Protein AF-A0A7S4NR74-F1 (afdb_monomer_lite)

Organism: NCBI:txid180227

Foldseek 3Di:
DDDDDDDACLVCLLVDADAEEEDDADQPPPCCVVDLADAQLSRQDPPSDTNLSSVLSNVLRYVHYHYDDDPRHDVVNVVVSNVVSVVVNVVVVVVVVVVVVVVVVVVVVVVVVVVVVVVVVVD

InterPro domains:
  IPR019012 RNA cap guanine-N2 methyltransferase [PF09445] (1-82)
  IPR029063 S-adenosyl-L-methionine-dependent methyltransferase superfamily [G3DSA:3.40.50.150] (1-120)
  IPR029063 S-adenosyl-L-methionine-dependent methyltransferase superfamily [SSF53335] (2-69)

Secondary structure (DSSP, 8-state):
------S-HHHHGGG---S-EEE-----SGGGGGSSSB-GGG-B-GGG-BHHHHHHHHHHH-S-EEE---TTB-HHHHHHHHHHHHHHHHHHHHHHHHHHHHHHHHHHHHHHHHHHHHHHHT-

Sequence (123 aa):
KIEFIVGDCLQILPHLAADVVFLSPPWGGPEYLNAESFNLKNIELTNGANGLELFTKAYQVTKNVVYYLPRNIKSNQIRTMLFYAEKSRENQEKDEKRERREEGEREKERKRGEVMCELQEEK

Radius of gyration: 22.5 Å; chains: 1; bounding box: 54×36×66 Å

Structure (mmCIF, N/CA/C/O backbone):
data_AF-A0A7S4NR74-F1
#
_entry.id   AF-A0A7S4NR74-F1
#
loop_
_atom_site.group_PDB
_atom_site.id
_atom_site.type_symbol
_atom_site.label_atom_id
_atom_site.label_alt_id
_atom_site.label_comp_id
_atom_site.label_asym_id
_atom_site.label_entity_id
_atom_site.label_seq_id
_atom_site.pdbx_PDB_ins_code
_atom_site.Cartn_x
_atom_site.Cartn_y
_atom_site.Cartn_z
_atom_site.occupancy
_atom_site.B_iso_or_equiv
_atom_site.auth_seq_id
_atom_site.auth_comp_id
_atom_site.auth_asym_id
_atom_site.auth_atom_id
_atom_site.pdbx_PDB_model_num
ATOM 1 N N . LYS A 1 1 ? -20.841 -13.221 -7.871 1.00 89.56 1 LYS A N 1
ATOM 2 C CA . LYS A 1 1 ? -21.384 -11.893 -8.257 1.00 89.56 1 LYS A CA 1
ATOM 3 C C . LYS A 1 1 ? -20.236 -10.895 -8.171 1.00 89.56 1 LYS A C 1
ATOM 5 O O . LYS A 1 1 ? -19.429 -11.061 -7.269 1.00 89.56 1 LYS A O 1
ATOM 10 N N . ILE A 1 2 ? -20.118 -9.954 -9.107 1.00 96.06 2 ILE A N 1
ATOM 11 C CA . ILE A 1 2 ? -19.049 -8.941 -9.122 1.00 96.06 2 ILE A CA 1
ATOM 12 C C . ILE A 1 2 ? -19.715 -7.568 -9.055 1.00 96.06 2 ILE A C 1
ATOM 14 O O . ILE A 1 2 ? -20.711 -7.347 -9.744 1.00 96.06 2 ILE A O 1
ATOM 18 N N . GLU A 1 3 ? -19.179 -6.683 -8.219 1.00 95.81 3 GLU A N 1
ATOM 19 C CA . GLU A 1 3 ? -19.632 -5.301 -8.075 1.00 95.81 3 GLU A CA 1
ATOM 20 C C . GLU A 1 3 ? -18.546 -4.370 -8.605 1.00 95.81 3 GLU A C 1
ATOM 22 O O . GLU A 1 3 ? -17.386 -4.458 -8.205 1.00 95.81 3 GLU A O 1
ATOM 27 N N . PHE A 1 4 ? -18.923 -3.512 -9.550 1.00 96.06 4 PHE A N 1
ATOM 28 C CA . PHE A 1 4 ? -18.016 -2.551 -10.163 1.00 96.06 4 PHE A CA 1
ATOM 29 C C . PHE A 1 4 ? -18.248 -1.185 -9.530 1.00 96.06 4 PHE A C 1
ATOM 31 O O . PHE A 1 4 ? -19.365 -0.672 -9.549 1.00 96.06 4 PHE A O 1
ATOM 38 N N . ILE A 1 5 ? -17.183 -0.599 -8.991 1.00 95.25 5 ILE A N 1
ATOM 39 C CA . ILE A 1 5 ? -17.200 0.731 -8.385 1.00 95.25 5 ILE A CA 1
ATOM 40 C C . ILE A 1 5 ? -16.215 1.597 -9.166 1.00 95.25 5 ILE A C 1
ATOM 42 O O . ILE A 1 5 ? -15.041 1.250 -9.288 1.00 95.25 5 ILE A O 1
ATOM 46 N N . VAL A 1 6 ? -16.694 2.717 -9.706 1.00 96.06 6 VAL A N 1
ATOM 47 C CA . VAL A 1 6 ? -15.852 3.716 -10.376 1.00 96.06 6 VAL A CA 1
ATOM 48 C C . VAL A 1 6 ? -15.537 4.820 -9.373 1.00 96.06 6 VAL A C 1
ATOM 50 O O . VAL A 1 6 ? -16.445 5.511 -8.919 1.00 96.06 6 VAL A O 1
ATOM 53 N N . GLY A 1 7 ? -14.263 4.999 -9.029 1.00 92.25 7 GLY A N 1
ATOM 54 C CA . GLY A 1 7 ? -13.827 6.082 -8.150 1.00 92.25 7 GLY A CA 1
ATOM 55 C C . GLY A 1 7 ? -12.371 5.958 -7.708 1.00 92.25 7 GLY A C 1
ATOM 56 O O . GLY A 1 7 ? -11.644 5.073 -8.161 1.00 92.25 7 GLY A O 1
ATOM 57 N N . ASP A 1 8 ? -11.946 6.866 -6.826 1.00 92.81 8 ASP A N 1
ATOM 58 C CA . ASP A 1 8 ? -10.592 6.865 -6.270 1.00 92.81 8 ASP A CA 1
ATOM 59 C C . ASP A 1 8 ? -10.440 5.744 -5.231 1.00 92.81 8 ASP A C 1
ATOM 61 O O . ASP A 1 8 ? -11.009 5.786 -4.137 1.00 92.81 8 ASP A O 1
ATOM 65 N N . CYS A 1 9 ? -9.627 4.744 -5.570 1.00 91.56 9 CYS A N 1
ATOM 66 C CA . CYS A 1 9 ? -9.339 3.597 -4.715 1.00 91.56 9 CYS A CA 1
ATOM 67 C C . CYS A 1 9 ? -8.837 4.011 -3.319 1.00 91.56 9 CYS A C 1
ATOM 69 O O . CYS A 1 9 ? -9.229 3.405 -2.326 1.00 91.56 9 CYS A O 1
ATOM 71 N N . LEU A 1 10 ? -8.039 5.078 -3.204 1.00 92.25 10 LEU A N 1
ATOM 72 C CA . LEU A 1 10 ? -7.494 5.533 -1.920 1.00 92.25 10 LEU A CA 1
ATOM 73 C C . LEU A 1 10 ? -8.559 6.134 -0.997 1.00 92.25 10 LEU A C 1
ATOM 75 O O . LEU A 1 10 ? -8.337 6.192 0.217 1.00 92.25 10 LEU A O 1
ATOM 79 N N . GLN A 1 11 ? -9.665 6.619 -1.560 1.00 92.56 11 GLN A N 1
ATOM 80 C CA . GLN A 1 11 ? -10.811 7.125 -0.804 1.00 92.56 11 GLN A CA 1
ATOM 81 C C . GLN A 1 11 ? -11.797 6.005 -0.480 1.00 92.56 11 GLN A C 1
ATOM 83 O O . GLN A 1 11 ? -12.390 6.008 0.590 1.00 92.56 11 GLN A O 1
ATOM 88 N N . ILE A 1 12 ? -11.944 5.033 -1.379 1.00 93.19 12 ILE A N 1
ATOM 89 C CA . ILE A 1 12 ? -12.901 3.934 -1.224 1.00 93.19 12 ILE A CA 1
ATOM 90 C C . ILE A 1 12 ? -12.375 2.860 -0.261 1.00 93.19 12 ILE A C 1
ATOM 92 O O . ILE A 1 12 ? -13.139 2.361 0.561 1.00 93.19 12 ILE A O 1
ATOM 96 N N . LEU A 1 13 ? -11.081 2.519 -0.332 1.00 92.31 13 LEU A N 1
ATOM 97 C CA . LEU A 1 13 ? -10.459 1.429 0.436 1.00 92.31 13 LEU A CA 1
ATOM 98 C C . LEU A 1 13 ? -10.824 1.415 1.932 1.00 92.31 13 LEU A C 1
ATOM 100 O O . LEU A 1 13 ? -11.245 0.358 2.397 1.00 92.31 13 LEU A O 1
ATOM 104 N N . PRO A 1 14 ? -10.734 2.532 2.687 1.00 90.31 14 PRO A N 1
ATOM 105 C CA . PRO A 1 14 ? -11.041 2.541 4.122 1.00 90.31 14 PRO A CA 1
ATOM 106 C C . PRO A 1 14 ? -12.487 2.167 4.477 1.00 90.31 14 PRO A C 1
ATOM 108 O O . PRO A 1 14 ? -12.769 1.850 5.628 1.00 90.31 14 PRO A O 1
ATOM 111 N N . HIS A 1 15 ? -13.405 2.223 3.511 1.00 91.94 15 HIS A N 1
ATOM 112 C CA . HIS A 1 15 ? -14.822 1.912 3.701 1.00 91.94 15 HIS A CA 1
ATOM 113 C C . HIS A 1 15 ? -15.194 0.499 3.236 1.00 91.94 15 HIS A C 1
ATOM 115 O O . HIS A 1 15 ? -16.355 0.105 3.342 1.00 91.94 15 HIS A O 1
ATOM 121 N N . LEU A 1 16 ? -14.232 -0.264 2.712 1.00 91.88 16 LEU A N 1
ATOM 122 C CA . LEU A 1 16 ? -14.440 -1.635 2.268 1.00 91.88 16 LEU A CA 1
ATOM 123 C C . LEU A 1 16 ? -14.024 -2.628 3.353 1.00 91.88 16 LEU A C 1
ATOM 125 O O . LEU A 1 16 ? -13.027 -2.441 4.043 1.00 91.88 16 LEU A O 1
ATOM 129 N N . ALA A 1 17 ? -14.764 -3.730 3.444 1.00 93.31 17 ALA A N 1
ATOM 130 C CA . ALA A 1 17 ? -14.380 -4.905 4.212 1.00 93.31 17 ALA A CA 1
ATOM 131 C C . ALA A 1 17 ? -14.082 -6.045 3.234 1.00 93.31 17 ALA A C 1
ATOM 133 O O . ALA A 1 17 ? -14.932 -6.400 2.416 1.00 93.31 17 ALA A O 1
ATOM 134 N N . ALA A 1 18 ? -12.872 -6.596 3.296 1.00 94.88 18 ALA A N 1
ATOM 135 C CA . ALA A 1 18 ? -12.441 -7.675 2.417 1.00 94.88 18 ALA A CA 1
ATOM 136 C C . ALA A 1 18 ? -11.440 -8.588 3.127 1.00 94.88 18 ALA A C 1
ATOM 138 O O . ALA A 1 18 ? -10.584 -8.118 3.874 1.00 94.88 18 ALA A O 1
ATOM 139 N N . ASP A 1 19 ? -11.501 -9.888 2.841 1.00 97.12 19 ASP A N 1
ATOM 140 C CA . ASP A 1 19 ? -10.531 -10.853 3.367 1.00 97.12 19 ASP A CA 1
ATOM 141 C C . ASP A 1 19 ? -9.146 -10.677 2.734 1.00 97.12 19 ASP A C 1
ATOM 143 O O . ASP A 1 19 ? -8.124 -10.872 3.398 1.00 97.12 19 ASP A O 1
ATOM 147 N N . VAL A 1 20 ? -9.114 -10.296 1.451 1.00 97.12 20 VAL A N 1
ATOM 148 C CA . VAL A 1 20 ? -7.909 -10.146 0.627 1.00 97.12 20 VAL A CA 1
ATOM 149 C C . VAL A 1 20 ? -8.024 -8.894 -0.240 1.00 97.12 20 VAL A C 1
ATOM 151 O O . VAL A 1 20 ? -9.077 -8.635 -0.821 1.00 97.12 20 VAL A O 1
ATOM 154 N N . VAL A 1 21 ? -6.923 -8.152 -0.377 1.00 97.38 21 VAL A N 1
ATOM 155 C CA . VAL A 1 21 ? -6.811 -7.015 -1.303 1.00 97.38 21 VAL A CA 1
ATOM 156 C C . VAL A 1 21 ? -5.737 -7.304 -2.348 1.00 97.38 21 VAL A C 1
ATOM 158 O O . VAL A 1 21 ? -4.614 -7.681 -2.016 1.00 97.38 21 VAL A O 1
ATOM 161 N N . PHE A 1 22 ? -6.075 -7.100 -3.620 1.00 97.44 22 PHE A N 1
ATOM 162 C CA . PHE A 1 22 ? -5.141 -7.181 -4.741 1.00 97.44 22 PHE A CA 1
ATOM 163 C C . PHE A 1 22 ? -4.839 -5.776 -5.273 1.00 97.44 22 PHE A C 1
ATOM 165 O O . PHE A 1 22 ? -5.754 -5.036 -5.629 1.00 97.44 22 PHE A O 1
ATOM 172 N N . LEU A 1 23 ? -3.557 -5.413 -5.334 1.00 96.06 23 LEU A N 1
ATOM 173 C CA . LEU A 1 23 ? -3.081 -4.111 -5.793 1.00 96.06 23 LEU A CA 1
ATOM 174 C C . LEU A 1 23 ? -2.301 -4.250 -7.101 1.00 96.06 23 LEU A C 1
ATOM 176 O O . LEU A 1 23 ? -1.258 -4.903 -7.149 1.00 96.06 23 LEU A O 1
ATOM 180 N N . SER A 1 24 ? -2.771 -3.559 -8.137 1.00 95.19 24 SER A N 1
ATOM 181 C CA . SER A 1 24 ? -2.087 -3.414 -9.426 1.00 95.19 24 SER A CA 1
ATOM 182 C C . SER A 1 24 ? -2.102 -1.948 -9.885 1.00 95.19 24 SER A C 1
ATOM 184 O O . SER A 1 24 ? -2.804 -1.610 -10.843 1.00 95.19 24 SER A O 1
ATOM 186 N N . PRO A 1 25 ? -1.403 -1.044 -9.173 1.00 93.12 25 PRO A N 1
ATOM 187 C CA . PRO A 1 25 ? -1.342 0.363 -9.552 1.00 93.12 25 PRO A CA 1
ATOM 188 C C . PRO A 1 25 ? -0.566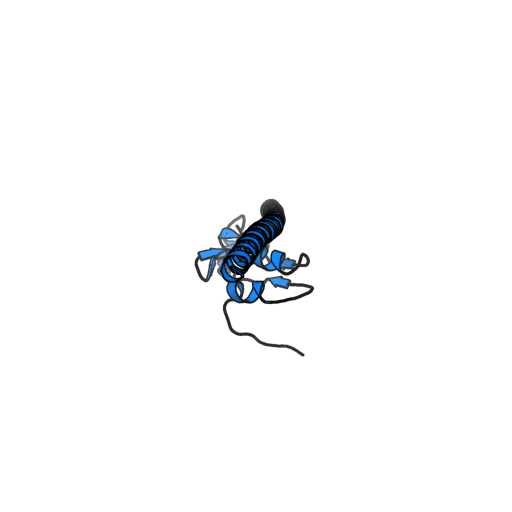 0.561 -10.863 1.00 93.12 25 PRO A C 1
ATOM 190 O O . PRO A 1 25 ? 0.218 -0.306 -11.254 1.00 93.12 25 PRO A O 1
ATOM 193 N N . PRO A 1 26 ? -0.734 1.714 -11.530 1.00 90.69 26 PRO A N 1
ATOM 194 C CA . PRO A 1 26 ? 0.084 2.071 -12.682 1.00 90.69 26 PRO A CA 1
ATOM 195 C C . PRO A 1 26 ? 1.542 2.289 -12.255 1.00 90.69 26 PRO A C 1
ATOM 197 O O . PRO A 1 26 ? 1.816 2.977 -11.279 1.00 90.69 26 PRO A O 1
ATOM 200 N N . TRP A 1 27 ? 2.498 1.729 -12.997 1.00 87.75 27 TRP A N 1
ATOM 201 C CA . TRP A 1 27 ? 3.933 1.858 -12.682 1.00 87.75 27 TRP A CA 1
ATOM 202 C C . TRP A 1 27 ? 4.663 2.918 -13.511 1.00 87.75 27 TRP A C 1
ATOM 204 O O . TRP A 1 27 ? 5.890 2.948 -13.518 1.00 87.75 27 TRP A O 1
ATOM 214 N N . GLY A 1 28 ? 3.920 3.756 -14.236 1.00 81.69 28 GLY A N 1
ATOM 215 C CA . GLY A 1 28 ? 4.503 4.787 -15.097 1.00 81.69 28 GLY A CA 1
ATOM 216 C C . GLY A 1 28 ? 4.982 4.289 -16.466 1.00 81.69 28 GLY A C 1
ATOM 217 O O . GLY A 1 28 ? 5.798 4.961 -17.076 1.00 81.69 28 GLY A O 1
ATOM 218 N N . GLY A 1 29 ? 4.478 3.144 -16.950 1.00 84.94 29 GLY A N 1
ATOM 219 C CA . GLY A 1 29 ? 4.765 2.643 -18.303 1.00 84.94 29 GLY A CA 1
ATOM 220 C C . GLY A 1 29 ? 6.111 1.916 -18.446 1.00 84.94 29 GLY A C 1
ATOM 221 O O . GLY A 1 29 ? 6.804 1.708 -17.452 1.00 84.94 29 GLY A O 1
ATOM 222 N N . PRO A 1 30 ? 6.486 1.462 -19.657 1.00 85.06 30 PRO A N 1
ATOM 223 C CA . PRO A 1 30 ? 7.728 0.717 -19.911 1.00 85.06 30 PRO A CA 1
ATOM 224 C C . PRO A 1 30 ? 9.007 1.409 -19.415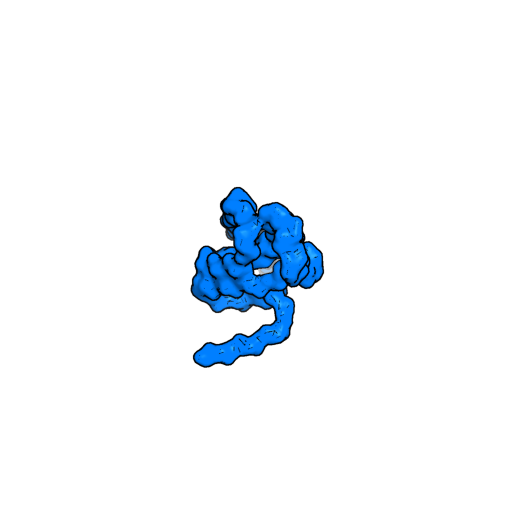 1.00 85.06 30 PRO A C 1
ATOM 226 O O . PRO A 1 30 ? 10.018 0.746 -19.183 1.00 85.06 30 PRO A O 1
ATOM 229 N N . GLU A 1 31 ? 8.959 2.723 -19.209 1.00 84.94 31 GLU A N 1
ATOM 230 C CA . GLU A 1 31 ? 10.036 3.571 -18.708 1.00 84.94 31 GLU A CA 1
ATOM 231 C C . GLU A 1 31 ? 10.573 3.113 -17.343 1.00 84.94 31 GLU A C 1
ATOM 233 O O . GLU A 1 31 ? 11.741 3.371 -17.038 1.00 84.94 31 GLU A O 1
ATOM 238 N N . TYR A 1 32 ? 9.795 2.364 -16.545 1.00 83.44 32 TYR A N 1
ATOM 239 C CA . TYR A 1 32 ? 10.285 1.783 -15.287 1.00 83.44 32 TYR A CA 1
ATOM 240 C C . TYR A 1 32 ? 11.494 0.851 -15.491 1.00 83.44 32 TYR A C 1
ATOM 242 O O . TYR A 1 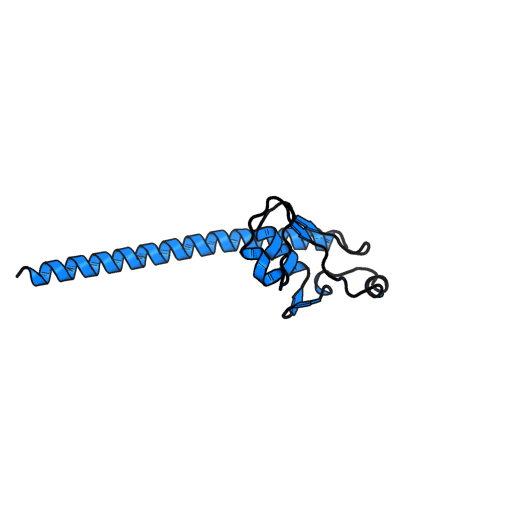32 ? 12.266 0.635 -14.552 1.00 83.44 32 TYR A O 1
ATOM 250 N N . LEU A 1 33 ? 11.667 0.296 -16.699 1.00 85.25 33 LEU A N 1
ATOM 251 C CA . LEU A 1 33 ? 12.786 -0.578 -17.064 1.00 85.25 33 LEU A CA 1
ATOM 252 C C . LEU A 1 33 ? 14.110 0.177 -17.225 1.00 85.25 33 LEU A C 1
ATOM 254 O O . LEU A 1 33 ? 15.165 -0.450 -17.168 1.00 85.25 33 LEU A O 1
ATOM 258 N N . ASN A 1 34 ? 14.070 1.501 -17.397 1.00 86.75 34 ASN A N 1
ATOM 259 C CA . ASN A 1 34 ? 15.272 2.316 -17.575 1.00 8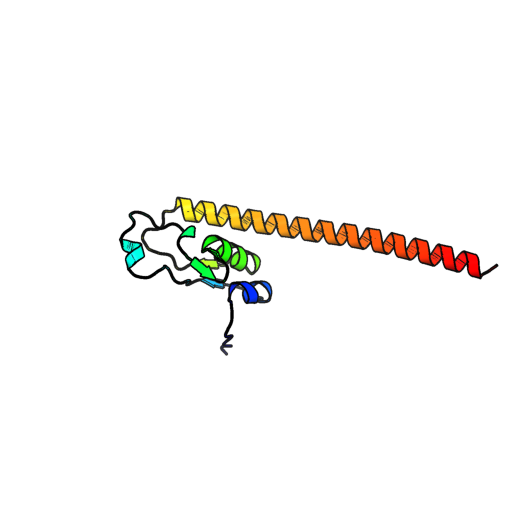6.75 34 ASN A CA 1
ATOM 260 C C . ASN A 1 34 ? 16.062 2.484 -16.268 1.00 86.75 34 ASN A C 1
ATOM 262 O O . ASN A 1 34 ? 17.250 2.800 -16.296 1.00 86.75 34 ASN A O 1
ATOM 266 N N . ALA A 1 35 ? 15.414 2.276 -15.119 1.00 84.81 35 ALA A N 1
ATOM 267 C CA . ALA A 1 35 ? 16.057 2.332 -13.816 1.00 84.81 35 ALA A CA 1
ATOM 268 C C . ALA A 1 35 ? 16.570 0.947 -13.392 1.00 84.81 35 ALA A C 1
ATOM 270 O O . ALA A 1 35 ? 15.842 -0.047 -13.445 1.00 84.81 35 ALA A O 1
ATOM 271 N N . GLU A 1 36 ? 17.796 0.896 -12.864 1.00 88.44 36 GLU A N 1
ATOM 272 C CA . GLU A 1 36 ? 18.371 -0.330 -12.289 1.00 88.44 36 GLU A CA 1
ATOM 273 C C . GLU A 1 36 ? 17.504 -0.879 -11.146 1.00 88.44 36 GLU A C 1
ATOM 275 O O . GLU A 1 36 ? 17.336 -2.089 -10.999 1.00 88.44 36 GLU A O 1
ATOM 280 N N . SER A 1 37 ? 16.914 0.015 -10.344 1.00 89.06 37 SER A N 1
ATOM 281 C CA . SER A 1 37 ? 15.981 -0.372 -9.292 1.00 89.06 37 SER A CA 1
ATOM 282 C C . SER A 1 37 ? 14.779 0.546 -9.193 1.00 89.06 37 SER A C 1
ATOM 284 O O . SER A 1 37 ? 14.934 1.761 -9.072 1.00 89.06 37 SER A O 1
ATOM 286 N N . PHE A 1 38 ? 13.594 -0.058 -9.156 1.00 88.69 38 PHE A N 1
ATOM 287 C CA . PHE A 1 38 ? 12.337 0.653 -8.985 1.00 88.69 38 PHE A CA 1
ATOM 288 C C . PHE A 1 38 ? 12.117 1.059 -7.524 1.00 88.69 38 PHE A C 1
ATOM 290 O O . PHE A 1 38 ? 12.363 0.275 -6.601 1.00 88.69 38 PHE A O 1
ATOM 297 N N . ASN A 1 39 ? 11.622 2.279 -7.317 1.00 88.75 39 ASN A N 1
ATOM 298 C CA . ASN A 1 39 ? 11.234 2.794 -6.009 1.00 88.75 39 ASN A CA 1
ATOM 299 C C . ASN A 1 39 ? 9.709 2.935 -5.956 1.00 88.75 39 ASN A C 1
ATOM 301 O O . ASN A 1 39 ? 9.117 3.514 -6.859 1.00 88.75 39 ASN A O 1
ATOM 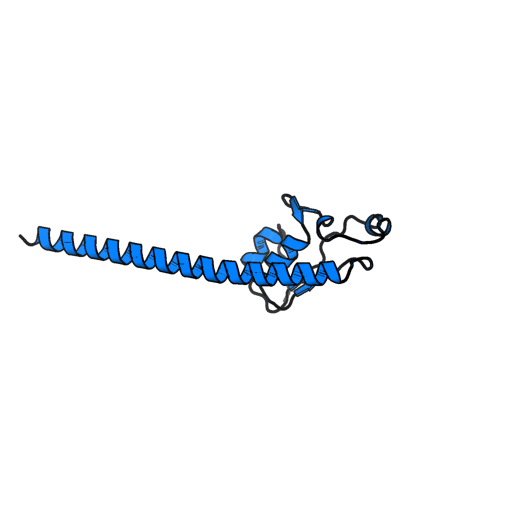305 N N . LEU A 1 40 ? 9.074 2.449 -4.885 1.00 87.00 40 LEU A N 1
ATOM 306 C CA . LEU A 1 40 ? 7.619 2.548 -4.691 1.00 87.00 40 LEU A CA 1
ATOM 307 C C . LEU A 1 40 ? 7.111 3.994 -4.690 1.00 87.00 40 LEU A C 1
ATOM 309 O O . LEU A 1 40 ? 5.951 4.234 -5.010 1.00 87.00 40 LEU A O 1
ATOM 313 N N . LYS A 1 41 ? 7.980 4.956 -4.363 1.00 85.75 41 LYS A N 1
ATOM 314 C CA . LYS A 1 41 ? 7.671 6.387 -4.450 1.00 85.75 41 LYS A CA 1
ATOM 315 C C . LYS A 1 41 ? 7.472 6.885 -5.883 1.00 85.75 41 LYS A C 1
ATOM 317 O O . LYS A 1 41 ? 6.851 7.920 -6.056 1.00 85.75 41 LYS A O 1
ATOM 322 N N . ASN A 1 42 ? 7.965 6.150 -6.881 1.00 86.44 42 ASN A N 1
ATOM 323 C CA . ASN A 1 42 ? 7.796 6.482 -8.296 1.00 86.44 42 ASN A CA 1
ATOM 324 C C . ASN A 1 42 ? 6.415 6.068 -8.827 1.00 86.44 42 ASN A C 1
ATOM 326 O O . ASN A 1 42 ? 6.060 6.422 -9.945 1.00 86.44 42 ASN A O 1
ATOM 330 N N . ILE A 1 43 ? 5.651 5.279 -8.061 1.00 85.94 43 ILE A N 1
ATOM 331 C CA . ILE A 1 43 ? 4.237 5.045 -8.354 1.00 85.94 43 ILE A CA 1
ATOM 332 C C . ILE A 1 43 ? 3.516 6.326 -7.961 1.00 85.94 43 ILE A C 1
ATOM 334 O O . ILE A 1 43 ? 3.275 6.539 -6.777 1.00 85.94 43 ILE A O 1
ATOM 338 N N . GLU A 1 44 ? 3.210 7.169 -8.937 1.00 86.19 44 GLU A N 1
ATOM 339 C CA . GLU A 1 44 ? 2.418 8.378 -8.735 1.00 86.19 44 GLU A CA 1
ATOM 340 C C . GLU A 1 44 ? 0.931 8.038 -8.845 1.00 86.19 44 GLU A C 1
ATOM 342 O O . GLU A 1 44 ? 0.466 7.490 -9.848 1.00 86.19 44 GLU A O 1
ATOM 347 N N . LEU A 1 45 ? 0.183 8.335 -7.786 1.00 86.94 45 LEU A N 1
ATOM 348 C CA . LEU A 1 45 ? -1.263 8.158 -7.722 1.00 86.94 45 LEU A CA 1
ATOM 349 C C . LEU A 1 45 ? -1.956 9.519 -7.605 1.00 86.94 45 LEU A C 1
ATOM 351 O O . LEU A 1 45 ? -1.332 10.583 -7.606 1.00 86.94 45 LEU A O 1
ATOM 355 N N . THR A 1 46 ? -3.282 9.487 -7.502 1.00 83.19 46 THR A N 1
ATOM 356 C CA . THR A 1 46 ? -4.093 10.681 -7.267 1.00 83.19 46 THR A CA 1
ATOM 357 C C . THR A 1 46 ? -3.656 11.404 -5.989 1.00 83.19 46 THR A C 1
ATOM 359 O O . THR A 1 46 ? -3.248 10.792 -5.001 1.00 83.19 46 THR A O 1
ATOM 362 N N . ASN A 1 47 ? -3.754 12.736 -6.004 1.00 81.38 47 ASN A N 1
ATOM 363 C CA . ASN A 1 47 ? -3.502 13.603 -4.845 1.00 81.38 47 ASN A CA 1
ATOM 364 C C . ASN A 1 47 ? -2.075 13.529 -4.263 1.00 81.38 47 ASN A C 1
ATOM 366 O O . ASN A 1 47 ? -1.880 13.820 -3.086 1.00 81.38 47 ASN A O 1
ATOM 370 N N . GLY A 1 48 ? -1.077 13.151 -5.071 1.00 84.00 48 GLY A N 1
ATOM 371 C CA . GLY A 1 48 ? 0.322 13.062 -4.631 1.00 84.00 48 GLY A CA 1
ATOM 372 C C . GLY A 1 48 ? 0.626 11.837 -3.766 1.00 84.00 48 GLY A C 1
ATOM 373 O O . GLY A 1 48 ? 1.734 11.718 -3.239 1.00 84.00 48 GLY A O 1
ATOM 374 N N . ALA A 1 49 ? -0.338 10.924 -3.634 1.00 88.38 49 ALA A N 1
ATOM 375 C CA . ALA A 1 49 ? -0.116 9.653 -2.977 1.00 88.38 49 ALA A CA 1
ATOM 376 C C . ALA A 1 49 ? 0.819 8.775 -3.808 1.00 88.38 49 ALA A C 1
ATOM 378 O O . ALA A 1 49 ? 0.935 8.910 -5.029 1.00 88.38 49 ALA A O 1
ATOM 379 N N . ASN A 1 50 ? 1.473 7.842 -3.127 1.00 91.69 50 ASN A N 1
ATOM 380 C CA . ASN A 1 50 ? 2.437 6.950 -3.749 1.00 91.69 50 ASN A CA 1
ATOM 381 C C . ASN A 1 50 ? 2.144 5.471 -3.472 1.00 91.69 50 ASN A C 1
ATOM 383 O O . ASN A 1 50 ? 1.250 5.111 -2.701 1.00 91.69 50 ASN A O 1
ATOM 387 N N . GLY A 1 51 ? 2.932 4.590 -4.087 1.00 91.12 51 GLY A N 1
ATOM 388 C CA . GLY A 1 51 ? 2.773 3.144 -3.952 1.00 91.12 51 GLY A CA 1
ATOM 389 C C . GLY A 1 51 ? 2.928 2.606 -2.525 1.00 91.12 51 GLY A C 1
ATOM 390 O O . GLY A 1 51 ? 2.383 1.540 -2.231 1.00 91.12 51 GLY A O 1
ATOM 391 N N . LEU A 1 52 ? 3.638 3.320 -1.642 1.00 91.50 52 LEU A N 1
ATOM 392 C CA . LEU A 1 52 ? 3.750 2.969 -0.223 1.00 91.50 52 LEU A CA 1
ATOM 393 C C . LEU A 1 52 ? 2.455 3.311 0.522 1.00 91.50 52 LEU A C 1
ATOM 395 O O . LEU A 1 52 ? 1.952 2.487 1.279 1.00 91.50 52 LEU A O 1
ATOM 399 N N . GLU A 1 53 ? 1.888 4.491 0.281 1.00 91.62 53 GLU A N 1
ATOM 400 C CA . GLU A 1 53 ? 0.622 4.908 0.897 1.00 91.62 53 GLU A CA 1
ATOM 401 C C . GLU A 1 53 ? -0.548 4.018 0.477 1.00 91.62 53 GLU A C 1
ATOM 403 O O . GLU A 1 53 ? -1.365 3.640 1.319 1.00 91.62 53 GLU A O 1
ATOM 408 N N . LEU A 1 54 ? -0.592 3.620 -0.798 1.00 94.06 54 LEU A N 1
ATOM 409 C CA . LEU A 1 54 ? -1.579 2.663 -1.296 1.00 94.06 54 LEU A CA 1
ATOM 410 C C . LEU A 1 54 ? -1.510 1.333 -0.539 1.00 94.06 54 LEU A C 1
ATOM 412 O O . LEU A 1 54 ? -2.540 0.813 -0.111 1.00 94.06 54 LEU A O 1
ATOM 416 N N . PHE A 1 55 ? -0.301 0.799 -0.348 1.00 94.81 55 PHE A N 1
ATOM 417 C CA . PHE A 1 55 ? -0.113 -0.442 0.395 1.00 94.81 55 PHE A CA 1
ATOM 418 C C . PHE A 1 55 ? -0.530 -0.293 1.854 1.00 94.81 55 PHE A C 1
ATOM 420 O O . PHE A 1 55 ? -1.252 -1.142 2.365 1.00 94.81 55 PHE A O 1
ATOM 427 N N . THR A 1 56 ? -0.137 0.798 2.512 1.00 93.75 56 THR A N 1
ATOM 428 C CA . THR A 1 56 ? -0.515 1.059 3.904 1.00 93.75 56 THR A CA 1
ATOM 429 C C . THR A 1 56 ? -2.034 1.124 4.069 1.00 93.75 56 THR A C 1
ATOM 431 O O . THR A 1 56 ? -2.565 0.485 4.975 1.00 93.75 56 THR A O 1
ATOM 434 N N . LYS A 1 57 ? -2.751 1.814 3.170 1.00 93.12 57 LYS A N 1
ATOM 435 C CA . LYS A 1 57 ? -4.223 1.865 3.197 1.00 93.12 57 LYS A CA 1
ATOM 436 C C . LYS A 1 57 ? -4.866 0.501 2.960 1.00 93.12 57 LYS A C 1
ATOM 438 O O . LYS A 1 57 ? -5.802 0.135 3.659 1.00 93.12 57 LYS A O 1
ATOM 443 N N . ALA A 1 58 ? -4.352 -0.281 2.013 1.00 95.25 58 ALA A N 1
ATOM 444 C CA . ALA A 1 58 ? -4.825 -1.647 1.799 1.00 95.25 58 ALA A CA 1
ATOM 445 C C . ALA A 1 58 ? -4.575 -2.546 3.023 1.00 95.25 58 ALA A C 1
ATOM 447 O O . ALA A 1 58 ? -5.432 -3.345 3.392 1.00 95.25 58 ALA A O 1
ATOM 448 N N . TYR A 1 59 ? -3.426 -2.377 3.682 1.00 95.19 59 TYR A N 1
ATOM 449 C CA . TYR A 1 59 ? -3.039 -3.154 4.858 1.00 95.19 59 TYR A CA 1
ATOM 450 C C . TYR A 1 59 ? -3.881 -2.828 6.103 1.00 95.19 59 TYR A C 1
ATOM 452 O O . TYR A 1 59 ? -4.029 -3.658 7.004 1.00 95.19 59 TYR A O 1
ATOM 460 N N . GLN A 1 60 ? -4.466 -1.626 6.157 1.00 92.44 60 GLN A N 1
ATOM 461 C CA . GLN A 1 60 ? -5.456 -1.261 7.174 1.00 92.44 60 GLN A CA 1
ATOM 462 C C . GLN A 1 60 ? -6.756 -2.060 7.011 1.00 92.44 60 GLN A C 1
ATOM 464 O O . GLN A 1 60 ? -7.344 -2.451 8.017 1.00 92.44 60 GLN A O 1
ATOM 469 N N . VAL A 1 61 ? -7.162 -2.358 5.772 1.00 93.50 61 VAL A N 1
ATOM 470 C CA . VAL A 1 61 ? -8.351 -3.177 5.478 1.00 93.50 61 VAL A CA 1
ATOM 471 C C . VAL A 1 61 ? -8.108 -4.642 5.841 1.00 93.50 61 VAL A C 1
ATOM 473 O O . VAL A 1 61 ? -8.907 -5.252 6.548 1.00 93.50 61 VAL A O 1
ATOM 476 N N . THR A 1 62 ? -6.991 -5.217 5.388 1.00 95.12 62 THR A N 1
ATOM 477 C CA . THR A 1 62 ? -6.633 -6.618 5.655 1.00 95.12 62 THR A CA 1
ATOM 478 C C . THR A 1 62 ? -5.125 -6.827 5.645 1.00 95.12 62 THR A C 1
ATOM 480 O O . THR A 1 62 ? -4.395 -6.165 4.916 1.00 95.12 62 THR A O 1
ATOM 483 N N . LYS A 1 63 ? -4.644 -7.813 6.408 1.00 95.31 63 LYS A N 1
ATOM 484 C CA . LYS A 1 63 ? -3.233 -8.234 6.377 1.00 95.31 63 LYS A CA 1
ATOM 485 C C . LYS A 1 63 ? -2.882 -9.020 5.109 1.00 95.31 63 LYS A C 1
ATOM 487 O O . LYS A 1 63 ? -1.710 -9.124 4.756 1.00 95.31 63 LYS A O 1
ATOM 492 N N . ASN A 1 64 ? -3.882 -9.577 4.423 1.00 96.94 64 ASN A N 1
ATOM 493 C CA . ASN A 1 64 ? -3.686 -10.385 3.224 1.00 96.94 64 ASN A CA 1
ATOM 494 C C . ASN A 1 64 ? -3.698 -9.484 1.985 1.00 96.94 64 ASN A C 1
ATOM 496 O O . ASN A 1 64 ? -4.720 -9.334 1.313 1.00 96.94 64 ASN A O 1
ATOM 500 N N . VAL A 1 65 ? -2.557 -8.864 1.695 1.00 97.00 65 VAL A N 1
ATOM 501 C CA . VAL A 1 65 ? -2.407 -7.984 0.531 1.00 97.00 65 VAL A CA 1
ATOM 502 C C . VAL A 1 65 ? -1.499 -8.636 -0.502 1.00 97.00 65 VAL A C 1
ATOM 504 O O . VAL A 1 65 ? -0.354 -8.983 -0.214 1.00 97.00 65 VAL A O 1
ATOM 507 N N . VAL A 1 66 ? -1.996 -8.764 -1.728 1.00 97.50 66 VAL A N 1
ATOM 508 C CA . VAL A 1 66 ? -1.209 -9.173 -2.893 1.00 97.50 66 VAL A CA 1
ATOM 509 C C . VAL A 1 66 ? -0.851 -7.921 -3.679 1.00 97.50 66 VAL A C 1
ATOM 511 O O . VAL A 1 66 ? -1.735 -7.241 -4.193 1.00 97.50 66 VAL A O 1
ATOM 514 N N . TYR A 1 67 ? 0.441 -7.617 -3.783 1.00 95.75 67 TYR A N 1
ATOM 515 C CA . TYR A 1 67 ? 0.923 -6.429 -4.483 1.00 95.75 67 TYR A CA 1
ATOM 516 C C . TYR A 1 67 ? 1.683 -6.830 -5.749 1.00 95.75 67 TYR A C 1
ATOM 518 O O . TYR A 1 67 ? 2.789 -7.367 -5.683 1.00 95.75 67 TYR A O 1
ATOM 526 N N . TYR A 1 68 ? 1.084 -6.568 -6.910 1.00 94.88 68 TYR A N 1
ATOM 527 C CA . TYR A 1 68 ? 1.747 -6.719 -8.198 1.00 94.88 68 TYR A CA 1
ATOM 528 C C . TYR A 1 68 ? 2.751 -5.571 -8.382 1.00 94.88 68 TYR A C 1
ATOM 530 O O . TYR A 1 68 ? 2.365 -4.399 -8.396 1.00 94.88 68 TYR A O 1
ATOM 538 N N . LEU A 1 69 ? 4.042 -5.904 -8.499 1.00 92.12 69 LEU A N 1
ATOM 539 C CA . LEU A 1 69 ? 5.155 -4.948 -8.486 1.00 92.12 69 LEU A CA 1
ATOM 540 C C . LEU A 1 69 ? 6.111 -5.144 -9.677 1.00 92.12 69 LEU A C 1
ATOM 542 O O . LEU A 1 69 ? 6.248 -6.267 -10.172 1.00 92.12 69 LEU A O 1
ATOM 546 N N . PRO A 1 70 ? 6.831 -4.087 -10.105 1.00 91.44 70 PRO A N 1
ATOM 547 C CA . PRO A 1 70 ? 7.866 -4.195 -11.128 1.00 91.44 70 PRO A CA 1
ATOM 548 C C . PRO A 1 70 ? 8.974 -5.183 -10.753 1.00 91.44 70 PRO A C 1
ATOM 550 O O . PRO A 1 70 ? 9.464 -5.204 -9.625 1.00 91.44 70 PRO A O 1
ATOM 553 N N . ARG A 1 71 ? 9.446 -5.951 -11.740 1.00 90.75 71 ARG A N 1
ATOM 554 C CA . ARG A 1 71 ? 10.508 -6.967 -11.575 1.00 90.75 71 ARG A CA 1
ATOM 555 C C . ARG A 1 71 ? 11.837 -6.441 -11.017 1.00 90.75 71 ARG A C 1
ATOM 557 O O . ARG A 1 71 ? 12.629 -7.227 -10.516 1.00 90.75 71 ARG A O 1
ATOM 564 N N . ASN A 1 72 ? 12.113 -5.146 -11.154 1.00 91.56 72 ASN A N 1
ATOM 565 C CA . ASN A 1 72 ? 13.342 -4.483 -10.708 1.00 91.56 72 ASN A CA 1
ATOM 566 C C . ASN A 1 72 ? 13.195 -3.819 -9.326 1.00 91.56 72 ASN A C 1
ATOM 568 O O . ASN A 1 72 ? 14.021 -2.988 -8.948 1.00 91.56 72 ASN A O 1
ATOM 572 N N . ILE A 1 73 ? 12.162 -4.153 -8.545 1.00 92.31 73 ILE A N 1
ATOM 573 C CA . ILE A 1 73 ? 12.081 -3.709 -7.152 1.00 92.31 73 ILE A CA 1
ATOM 574 C C . ILE A 1 73 ? 13.079 -4.472 -6.270 1.00 92.31 73 ILE A C 1
ATOM 576 O O . ILE A 1 73 ? 13.244 -5.687 -6.371 1.00 92.31 73 ILE A O 1
ATOM 580 N N . LYS A 1 74 ? 13.753 -3.757 -5.366 1.00 92.50 74 LYS A N 1
ATOM 581 C CA . LYS A 1 74 ? 14.686 -4.356 -4.400 1.00 92.50 74 LYS A CA 1
ATOM 582 C C . LYS A 1 74 ? 13.928 -4.908 -3.189 1.00 92.50 74 LYS A C 1
ATOM 584 O O . LYS A 1 74 ? 13.100 -4.206 -2.613 1.00 92.50 74 LYS A O 1
ATOM 589 N N . SER A 1 75 ? 14.292 -6.098 -2.710 1.00 90.81 75 SER A N 1
ATOM 590 C CA . SER A 1 75 ? 13.653 -6.745 -1.546 1.00 90.81 75 SER A CA 1
ATOM 591 C C . SER A 1 75 ? 13.675 -5.889 -0.274 1.00 90.81 75 SER A C 1
ATOM 593 O O . SER A 1 75 ? 12.739 -5.929 0.522 1.00 90.81 75 SER A O 1
ATOM 595 N N . ASN A 1 76 ? 14.707 -5.056 -0.104 1.00 92.38 76 ASN A N 1
ATOM 596 C CA . ASN A 1 76 ? 14.789 -4.118 1.016 1.00 92.38 76 ASN A CA 1
ATOM 597 C C . ASN A 1 76 ? 13.623 -3.120 1.022 1.00 92.38 76 ASN A C 1
ATOM 599 O O . ASN A 1 76 ? 13.086 -2.838 2.086 1.00 92.38 76 ASN A O 1
ATOM 603 N N . GLN A 1 77 ? 13.190 -2.637 -0.149 1.00 90.69 77 GLN A N 1
ATOM 604 C CA . GLN A 1 77 ? 12.039 -1.734 -0.253 1.00 90.69 77 GLN A CA 1
ATOM 605 C C . GLN A 1 77 ? 10.751 -2.430 0.198 1.00 90.69 77 GLN A C 1
ATOM 607 O O . GLN A 1 77 ? 9.970 -1.837 0.934 1.00 90.69 77 GLN A O 1
ATOM 612 N N . ILE A 1 78 ? 10.568 -3.704 -0.166 1.00 91.94 78 ILE A N 1
ATOM 613 C CA . ILE A 1 78 ? 9.406 -4.509 0.245 1.00 91.94 78 ILE A CA 1
ATOM 614 C C . ILE A 1 78 ? 9.380 -4.676 1.768 1.00 91.94 78 ILE A C 1
ATOM 616 O O . ILE A 1 78 ? 8.350 -4.469 2.405 1.00 91.94 78 ILE A O 1
ATOM 620 N N . ARG A 1 79 ? 10.527 -5.002 2.375 1.00 93.00 79 ARG A N 1
ATOM 621 C CA . ARG A 1 79 ? 10.628 -5.162 3.832 1.00 93.00 79 ARG A CA 1
ATOM 622 C C . ARG A 1 79 ? 10.349 -3.855 4.570 1.00 93.00 79 ARG A C 1
ATOM 624 O O . ARG A 1 79 ? 9.628 -3.850 5.562 1.00 93.00 79 ARG A O 1
ATOM 631 N N . THR A 1 80 ? 10.911 -2.754 4.081 1.00 91.62 80 THR A N 1
ATOM 632 C CA . THR A 1 80 ? 10.672 -1.421 4.635 1.00 91.62 80 THR A CA 1
ATOM 633 C C . THR A 1 80 ? 9.199 -1.023 4.512 1.00 91.62 80 THR A C 1
ATOM 635 O O . THR A 1 80 ? 8.631 -0.520 5.475 1.00 91.62 80 THR A O 1
ATOM 638 N N . MET A 1 81 ? 8.564 -1.301 3.372 1.00 92.06 81 MET A N 1
ATOM 639 C CA . MET A 1 81 ? 7.135 -1.068 3.148 1.00 92.06 81 MET A CA 1
ATOM 640 C C . MET A 1 81 ? 6.266 -1.823 4.162 1.00 92.06 81 MET A C 1
ATOM 642 O O . MET A 1 81 ? 5.401 -1.212 4.787 1.00 92.06 81 MET A O 1
ATOM 646 N N . LEU A 1 82 ? 6.523 -3.119 4.370 1.00 94.12 82 LEU A N 1
ATOM 647 C CA . LEU A 1 82 ? 5.781 -3.927 5.341 1.00 94.12 82 LEU A CA 1
ATOM 648 C C . LEU A 1 82 ? 5.929 -3.379 6.766 1.00 94.12 82 LEU A C 1
ATOM 650 O O . LEU A 1 82 ? 4.933 -3.186 7.456 1.00 94.12 82 LEU A O 1
ATOM 654 N N . PHE A 1 83 ? 7.159 -3.047 7.167 1.00 93.56 83 PHE A N 1
ATOM 655 C CA . PHE A 1 83 ? 7.435 -2.468 8.481 1.00 93.56 83 PHE A CA 1
ATOM 656 C C . PHE A 1 83 ? 6.665 -1.158 8.720 1.00 93.56 83 PHE A C 1
ATOM 658 O O . PHE A 1 83 ? 6.120 -0.943 9.804 1.00 93.56 83 PHE A O 1
ATOM 665 N N . TYR A 1 84 ? 6.590 -0.280 7.712 1.00 92.06 84 TYR A N 1
ATOM 666 C CA . TYR A 1 84 ? 5.803 0.950 7.815 1.00 92.06 84 TYR A CA 1
ATOM 667 C C . TYR A 1 84 ? 4.305 0.668 7.948 1.00 92.06 84 TYR A C 1
ATOM 669 O O . TYR A 1 84 ? 3.659 1.273 8.800 1.00 92.06 84 TYR A O 1
ATOM 677 N N . ALA A 1 85 ? 3.762 -0.264 7.163 1.00 93.38 85 ALA A N 1
ATOM 678 C CA . ALA A 1 85 ? 2.342 -0.602 7.213 1.00 93.38 85 ALA A CA 1
ATOM 679 C C . ALA A 1 85 ? 1.922 -1.196 8.570 1.00 93.38 85 ALA A C 1
ATOM 681 O O . ALA A 1 85 ? 0.887 -0.815 9.119 1.00 93.38 85 ALA A O 1
ATOM 682 N N . GLU A 1 86 ? 2.748 -2.073 9.150 1.00 94.19 86 GLU A N 1
ATOM 683 C CA . GLU A 1 86 ? 2.534 -2.620 10.496 1.00 94.19 86 GLU A CA 1
ATOM 684 C C . GLU A 1 86 ? 2.500 -1.511 11.551 1.00 94.19 86 GLU A C 1
ATOM 686 O O . GLU A 1 86 ? 1.555 -1.419 12.338 1.00 94.19 86 GLU A O 1
ATOM 691 N N . LYS A 1 87 ? 3.487 -0.608 11.510 1.00 92.06 87 LYS A N 1
ATOM 692 C CA . LYS A 1 87 ? 3.584 0.521 12.441 1.00 92.06 87 LYS A CA 1
ATOM 693 C C . LYS A 1 87 ? 2.396 1.478 12.321 1.00 92.06 87 LYS A C 1
ATOM 695 O O . LYS A 1 87 ? 1.864 1.926 13.336 1.00 92.06 87 LYS A O 1
ATOM 700 N N . SER A 1 88 ? 1.971 1.794 11.099 1.00 89.69 88 SER A N 1
ATOM 701 C CA . SER A 1 88 ? 0.819 2.668 10.853 1.00 89.69 88 SER A CA 1
ATOM 702 C C . SER A 1 88 ? -0.465 2.100 11.453 1.00 89.69 88 SER A C 1
ATOM 704 O O . SER A 1 88 ? -1.230 2.840 12.069 1.00 89.69 88 SER A O 1
ATOM 706 N N . ARG A 1 89 ? -0.677 0.786 11.339 1.00 86.62 89 ARG A N 1
ATOM 707 C CA . ARG A 1 89 ? -1.846 0.116 11.914 1.00 86.62 89 ARG A CA 1
ATOM 708 C C . ARG A 1 89 ? -1.832 0.139 13.449 1.00 86.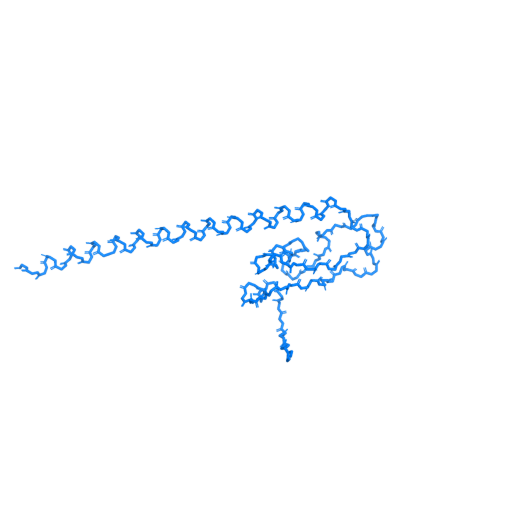62 89 ARG A C 1
ATOM 710 O O . ARG A 1 89 ? -2.854 0.427 14.063 1.00 86.62 89 ARG A O 1
ATOM 717 N N . GLU A 1 90 ? -0.680 -0.110 14.075 1.00 89.00 90 GLU A N 1
ATOM 718 C CA . GLU A 1 90 ? -0.543 -0.021 15.539 1.00 89.00 90 GLU A CA 1
ATOM 719 C C . GLU A 1 90 ? -0.833 1.383 16.079 1.00 89.00 90 GLU A C 1
ATOM 721 O O . GLU A 1 90 ? -1.410 1.527 17.159 1.00 89.00 90 GLU A O 1
ATOM 726 N N . ASN A 1 91 ? -0.405 2.420 15.354 1.00 86.88 91 ASN A N 1
ATOM 727 C CA . ASN A 1 91 ? -0.658 3.804 15.744 1.00 86.88 91 ASN A CA 1
ATOM 728 C C . ASN A 1 91 ? -2.157 4.118 15.701 1.00 86.88 91 ASN A C 1
ATOM 730 O O . ASN A 1 91 ? -2.690 4.630 16.679 1.00 86.88 91 ASN A O 1
ATOM 734 N N . GLN A 1 92 ? -2.850 3.704 14.639 1.00 81.88 92 GLN A N 1
ATOM 735 C CA . GLN A 1 92 ? -4.291 3.909 14.501 1.00 81.88 92 GLN A CA 1
ATOM 736 C C . GLN A 1 92 ? -5.086 3.236 15.632 1.00 81.88 92 GLN A C 1
ATOM 738 O O . GLN A 1 92 ? -5.952 3.858 16.241 1.00 81.88 92 GLN A O 1
ATOM 743 N N . GLU A 1 93 ? -4.737 1.999 16.004 1.00 83.56 93 GLU A N 1
ATOM 744 C CA . GLU A 1 93 ? -5.382 1.308 17.132 1.00 83.56 93 GLU A CA 1
ATOM 745 C C . GLU A 1 93 ? -5.164 2.034 18.478 1.00 83.56 93 GLU A C 1
ATOM 747 O O . GLU A 1 93 ? -5.997 1.938 19.388 1.00 83.56 93 GLU A O 1
ATOM 752 N N . LYS A 1 94 ? -4.039 2.745 18.640 1.00 83.31 94 LYS A N 1
ATOM 753 C CA . LYS A 1 94 ? -3.760 3.565 19.831 1.00 83.31 94 LYS A CA 1
ATOM 754 C C . LYS A 1 94 ? -4.540 4.874 19.806 1.00 83.31 94 LYS A C 1
ATOM 756 O O . LYS A 1 94 ? -5.101 5.228 20.843 1.00 83.31 94 LYS A O 1
ATOM 761 N N . ASP A 1 95 ? -4.599 5.539 18.658 1.00 82.69 95 ASP A N 1
ATOM 762 C CA . ASP A 1 95 ? -5.321 6.799 18.477 1.00 82.69 95 ASP A CA 1
ATOM 763 C C . ASP A 1 95 ? -6.821 6.598 18.731 1.00 82.69 95 ASP A C 1
ATOM 765 O O . ASP A 1 95 ? -7.390 7.269 19.589 1.00 82.69 95 ASP A O 1
ATOM 769 N N . GLU A 1 96 ? -7.430 5.551 18.167 1.00 85.00 96 GLU A N 1
ATOM 770 C CA . GLU A 1 96 ? -8.837 5.218 18.431 1.00 85.00 96 GLU A CA 1
ATOM 771 C C . GLU A 1 96 ? -9.109 4.891 19.912 1.00 85.00 96 GLU A C 1
ATOM 773 O O . GLU A 1 96 ? -10.165 5.198 20.466 1.00 85.00 96 GLU A O 1
ATOM 778 N N . LYS A 1 97 ? -8.176 4.211 20.597 1.00 85.12 97 LYS A N 1
ATOM 779 C CA . LYS A 1 97 ? -8.307 3.941 22.043 1.00 85.12 97 LYS A CA 1
ATOM 780 C C . LYS A 1 97 ? -8.191 5.216 22.866 1.00 85.12 97 LYS A C 1
ATOM 782 O O . LYS A 1 97 ? -8.821 5.296 23.919 1.00 85.12 97 LYS A O 1
ATOM 787 N N . ARG A 1 98 ? -7.366 6.163 22.428 1.00 88.31 98 ARG A N 1
ATOM 788 C CA . ARG A 1 98 ? -7.201 7.458 23.077 1.00 88.31 98 ARG A CA 1
ATOM 789 C C . ARG A 1 98 ? -8.463 8.302 22.912 1.00 88.31 98 ARG A C 1
ATOM 791 O O . ARG A 1 98 ? -8.989 8.753 23.921 1.00 88.31 98 ARG A O 1
ATOM 798 N N . GLU A 1 99 ? -8.996 8.412 21.701 1.00 86.50 99 GLU A N 1
ATOM 799 C CA . GLU A 1 99 ? -10.233 9.155 21.421 1.00 86.50 99 GLU A CA 1
ATOM 800 C C . GLU A 1 99 ? -11.419 8.613 22.228 1.00 86.50 99 GLU A C 1
ATOM 802 O O . GLU A 1 99 ? -12.073 9.372 22.938 1.00 86.50 99 GLU A O 1
ATOM 807 N N . ARG A 1 100 ? -11.617 7.285 22.265 1.00 85.56 100 ARG A N 1
ATOM 808 C CA . ARG A 1 100 ? -12.672 6.661 23.092 1.00 85.56 100 ARG A CA 1
ATOM 809 C C . ARG A 1 100 ? -12.538 6.959 24.589 1.00 85.56 100 ARG A C 1
ATOM 811 O O . ARG A 1 100 ? -13.540 7.018 25.300 1.00 85.56 100 ARG A O 1
ATOM 818 N N . ARG A 1 101 ? -11.309 7.104 25.101 1.00 86.88 101 ARG A N 1
ATOM 819 C CA . ARG A 1 101 ? -11.078 7.486 26.506 1.00 86.88 101 ARG A CA 1
ATOM 820 C C . ARG A 1 101 ? -11.460 8.942 26.740 1.00 86.88 101 ARG A C 1
ATOM 822 O O . ARG A 1 101 ? -12.172 9.217 27.699 1.00 86.88 101 ARG A O 1
ATOM 829 N N . GLU A 1 102 ? -11.027 9.835 25.854 1.00 87.94 102 GLU A N 1
ATOM 830 C CA . GLU A 1 102 ? -11.328 11.266 25.937 1.00 87.94 102 GLU A CA 1
ATOM 831 C C . GLU A 1 102 ? -12.840 11.536 25.803 1.00 87.94 102 GLU A C 1
ATOM 833 O O . GLU A 1 102 ? -13.394 12.316 26.574 1.00 87.94 102 GLU A O 1
ATOM 838 N N . GLU A 1 103 ? -13.543 10.851 24.895 1.00 85.81 103 GLU A N 1
ATOM 839 C CA . GLU A 1 103 ? -15.006 10.938 24.768 1.00 85.81 103 GLU A CA 1
ATOM 840 C C . GLU A 1 103 ? -15.728 10.437 26.024 1.00 85.81 103 GLU A C 1
ATOM 842 O O . GLU A 1 103 ? -16.627 11.108 26.535 1.00 85.81 103 GLU A O 1
ATOM 847 N N . GLY A 1 104 ? -15.297 9.298 26.577 1.00 83.94 104 GLY A N 1
ATOM 848 C CA . GLY A 1 104 ? -15.881 8.747 27.800 1.00 83.94 104 GLY A CA 1
ATOM 849 C C . GLY A 1 104 ? -15.674 9.636 29.032 1.00 83.94 104 GLY A C 1
ATOM 850 O O . GLY A 1 104 ? -16.513 9.647 29.933 1.00 83.94 104 GLY A O 1
ATOM 851 N N . GLU A 1 105 ? -14.576 10.391 29.097 1.00 86.38 105 GLU A N 1
ATOM 852 C CA . GLU A 1 105 ? -14.346 11.392 30.146 1.00 86.38 105 GLU A CA 1
ATOM 853 C C . GLU A 1 105 ? -15.257 12.614 29.976 1.00 86.38 105 GLU A C 1
ATOM 855 O O . GLU A 1 105 ? -15.923 13.006 30.939 1.00 86.38 105 GLU A O 1
ATOM 860 N N . ARG A 1 106 ? -15.383 13.147 28.752 1.00 85.00 106 ARG A N 1
ATOM 861 C CA . ARG A 1 106 ? -16.295 14.267 28.441 1.00 85.00 106 ARG A CA 1
ATOM 862 C C . ARG A 1 106 ? -17.756 13.921 28.735 1.00 85.00 106 ARG A C 1
ATOM 864 O O . ARG A 1 106 ? -18.498 14.753 29.252 1.00 85.00 106 ARG A O 1
ATOM 871 N N . GLU A 1 107 ? -18.183 12.693 28.443 1.00 86.88 107 GLU A N 1
ATOM 872 C CA . GLU A 1 107 ? -19.550 12.244 28.729 1.00 86.88 107 GLU A CA 1
ATOM 873 C C . GLU A 1 107 ? -19.815 12.123 30.240 1.00 86.88 107 GLU A C 1
ATOM 875 O O . GLU A 1 107 ? -20.878 12.525 30.720 1.00 86.88 107 GLU A O 1
ATOM 880 N N . LYS A 1 108 ? -18.844 11.624 31.020 1.00 83.75 108 LYS A N 1
ATOM 881 C CA . LYS A 1 108 ? -18.942 11.589 32.491 1.00 83.75 108 LYS A CA 1
ATOM 882 C C . LYS A 1 108 ? -19.049 12.990 33.083 1.00 83.75 108 LYS A C 1
ATOM 884 O O . LYS A 1 108 ? -19.795 13.181 34.041 1.00 83.75 108 LYS A O 1
ATOM 889 N N . GLU A 1 109 ? -18.309 13.949 32.536 1.00 86.06 109 GLU A N 1
ATOM 890 C CA . GLU A 1 109 ? -18.355 15.342 32.975 1.00 86.06 109 GLU A CA 1
ATOM 891 C C . GLU A 1 109 ? -19.703 15.996 32.642 1.00 86.06 109 GLU A C 1
ATOM 893 O O . GLU A 1 109 ? -20.315 16.592 33.528 1.00 86.06 109 GLU A O 1
ATOM 898 N N . ARG A 1 110 ? -20.241 15.775 31.431 1.00 86.50 110 ARG A N 1
ATOM 899 C CA . ARG A 1 110 ? -21.606 16.197 31.062 1.00 86.50 110 ARG A CA 1
ATOM 900 C C . ARG A 1 110 ? -22.666 15.657 32.020 1.00 86.50 110 ARG A C 1
ATOM 902 O O . ARG A 1 110 ? -23.447 16.437 32.551 1.00 86.50 110 ARG A O 1
ATOM 909 N N . LYS A 1 111 ? -22.653 14.347 32.290 1.00 86.31 111 LYS A N 1
ATOM 910 C CA . LYS A 1 111 ? -23.619 13.702 33.198 1.00 86.31 111 LYS A CA 1
ATOM 911 C C . LYS A 1 111 ? -23.505 14.220 34.633 1.00 86.31 111 LYS A C 1
ATOM 913 O O . LYS A 1 111 ? -24.516 14.399 35.299 1.00 86.31 111 LYS A O 1
ATOM 918 N N . ARG A 1 112 ? -22.288 14.492 35.122 1.00 85.56 112 ARG A N 1
ATOM 919 C CA . ARG A 1 112 ? -22.091 15.135 36.434 1.00 85.56 112 ARG A CA 1
ATOM 920 C C . ARG A 1 112 ? -22.659 16.552 36.469 1.00 85.56 112 ARG A C 1
ATOM 922 O O . ARG A 1 112 ? -23.235 16.927 37.483 1.00 85.56 112 ARG A O 1
ATOM 929 N N . GLY A 1 113 ? -22.491 17.315 35.390 1.00 81.56 113 GLY A N 1
ATOM 930 C CA . GLY A 1 113 ? -23.070 18.651 35.249 1.00 81.56 113 GLY A CA 1
ATOM 931 C C . GLY A 1 113 ? -24.600 18.634 35.244 1.00 81.56 113 GLY A C 1
ATOM 932 O O . GLY A 1 113 ? -25.206 19.400 35.984 1.00 81.56 113 GLY A O 1
ATOM 933 N N . GLU A 1 114 ? -25.211 17.725 34.478 1.00 84.06 114 GLU A N 1
ATOM 934 C CA . GLU A 1 114 ? -26.671 17.544 34.398 1.00 84.06 114 GLU A CA 1
ATOM 935 C C . GLU A 1 114 ? -27.270 17.186 35.774 1.00 84.06 114 GLU A C 1
ATOM 937 O O . GLU A 1 114 ? -28.145 17.900 36.258 1.00 84.06 114 GLU A O 1
ATOM 942 N N . VAL A 1 115 ? -26.708 16.192 36.479 1.00 85.50 115 VAL A N 1
ATOM 943 C CA . VAL A 1 115 ? -27.151 15.807 37.840 1.00 85.50 115 VAL A CA 1
ATOM 944 C C . VAL A 1 115 ? -27.023 16.962 38.842 1.00 85.50 115 VAL A C 1
ATOM 946 O O . VAL A 1 115 ? -27.848 17.108 39.741 1.00 85.50 115 VAL A O 1
ATOM 949 N N . MET A 1 116 ? -25.986 17.797 38.720 1.00 74.12 116 MET A N 1
ATOM 950 C CA . MET A 1 116 ? -25.812 18.942 39.620 1.00 74.12 116 MET A CA 1
ATOM 951 C C . MET A 1 116 ? -26.862 20.038 39.381 1.00 74.12 116 MET A C 1
ATOM 953 O O . MET A 1 116 ? -27.235 20.728 40.327 1.00 74.12 116 MET A O 1
ATOM 957 N N . CYS A 1 117 ? -27.322 20.195 38.137 1.00 71.69 117 CYS A N 1
ATOM 958 C CA . CYS A 1 117 ? -28.346 21.164 37.755 1.00 71.69 117 CYS A CA 1
ATOM 959 C C . CYS A 1 117 ? -29.734 20.727 38.250 1.00 71.69 117 CYS A C 1
ATOM 961 O O . CYS A 1 117 ? -30.429 21.521 38.877 1.00 71.69 117 CYS A O 1
ATOM 963 N N . GLU A 1 118 ? -30.087 19.447 38.087 1.00 77.06 118 GLU A N 1
ATOM 964 C CA . GLU A 1 118 ? -31.361 18.881 38.570 1.00 77.06 118 GLU A CA 1
ATOM 965 C C . GLU A 1 118 ? -31.534 19.049 40.093 1.00 77.06 118 GLU A C 1
ATOM 967 O O . GLU A 1 118 ? -32.595 19.445 40.569 1.00 77.06 118 GLU A O 1
ATOM 972 N N . LEU A 1 119 ? -30.462 18.859 40.874 1.00 72.00 119 LEU A N 1
ATOM 973 C CA . LEU A 1 119 ? -30.478 19.067 42.331 1.00 72.00 119 LEU A CA 1
ATOM 974 C C . LEU A 1 119 ? -30.703 20.529 42.760 1.00 72.00 119 LEU A C 1
ATOM 976 O O . LEU A 1 119 ? -31.005 20.785 43.929 1.00 72.00 119 LEU A O 1
ATOM 980 N N . GLN A 1 120 ? -30.494 21.497 41.864 1.00 66.12 120 GLN A N 1
ATOM 981 C CA . GLN A 1 120 ? -30.736 22.915 42.137 1.00 66.12 120 GLN A CA 1
ATOM 982 C C . GLN A 1 120 ? -32.165 23.345 41.788 1.00 66.12 120 GLN A C 1
ATOM 984 O O . GLN A 1 120 ? -32.634 24.319 42.369 1.00 66.12 120 GLN A O 1
ATOM 989 N N . GLU A 1 121 ? -32.858 22.624 40.902 1.00 65.00 121 GLU A N 1
ATOM 990 C CA . GLU A 1 121 ? -34.243 22.914 40.499 1.00 65.00 121 GLU A CA 1
ATOM 991 C C . GLU A 1 121 ? -35.297 22.312 41.451 1.00 65.00 121 GLU A C 1
ATOM 993 O O . GLU A 1 121 ? -36.433 22.779 41.478 1.00 65.00 121 GLU A O 1
ATOM 998 N N . GLU A 1 122 ? -34.936 21.329 42.286 1.00 59.59 122 GLU A N 1
ATOM 999 C CA . GLU A 1 122 ? -35.825 20.742 43.311 1.00 59.59 122 GLU A CA 1
ATOM 1000 C C . GLU A 1 122 ? -35.911 21.545 44.638 1.00 59.59 122 GLU A C 1
ATOM 1002 O O . GLU A 1 122 ? -36.462 21.051 45.627 1.00 59.59 122 GLU A O 1
ATOM 1007 N N . LYS A 1 123 ? -35.384 22.777 44.696 1.00 49.88 123 LYS A N 1
ATOM 1008 C CA . LYS A 1 123 ? -35.463 23.681 45.864 1.00 49.88 123 LYS A CA 1
ATOM 1009 C C . LYS A 1 123 ? -36.291 24.927 45.585 1.00 49.88 123 LYS A C 1
ATOM 1011 O O . LYS A 1 123 ? -37.026 25.331 46.514 1.00 49.88 123 LYS A O 1
#

pLDDT: mean 88.55, std 7.42, range [49.88, 97.5]